Protein AF-A0AAV4B3U7-F1 (afdb_monomer)

Secondary structure (DSSP, 8-state):
---HHHHHHHHHHHHHHHHHT---HHHHHH-------TT--HHHHHHHHHHHHHHHHHH-----TT--TTSSPPPPGGG--HHHHHHHHHHHHHHHHHHHHHHHHHT-TTTTGGGSSTTTS-PPP-

Foldseek 3Di:
DDDPVLVVLLVLLLVLVCLVPDPDVVSVVCVDQDDDDPPDHSVVLLVVLLVVLVVCLVVDDDDDPVPDPPPDDDDHLVPDDDPVNSVSSSVSSVVVVVVVVLVVLVVVVPNNVVNDCPVVDDDDDD

Mean predicted aligned error: 6.83 Å

pLDDT: mean 87.34, std 8.25, range [50.56, 96.62]

Solvent-accessible surface area (backbone atoms only — not comparable to full-atom values): 7887 Å² total; per-residue (Å²): 134,86,52,71,64,56,54,51,49,43,51,51,42,52,51,50,51,52,57,73,69,44,85,51,65,67,54,72,71,65,61,79,81,80,88,56,62,96,92,50,60,54,67,63,53,50,52,50,26,51,51,51,44,54,49,46,52,73,75,43,88,76,86,61,92,83,63,58,88,81,71,66,86,82,84,48,60,92,81,45,60,70,69,60,40,51,51,52,41,44,52,41,50,47,52,51,52,50,50,53,51,51,54,53,30,65,72,30,76,78,88,18,48,86,74,51,63,73,82,76,51,86,72,79,87,126

Sequence (126 aa):
MKSILEEYNCGKARLLTMLEESDDPVFKTVQPSLKAGRKWKVTEAVDEAKECLKMKEVIGQTQTDLRGLGSTTAKWWSKTEGKEKRDMIIDEIRNKEDSTRVQKAAQQPQQGQWTNWDTAIQRSLT

Organism: NCBI:txid259542

Structure (mmCIF, N/CA/C/O backbone):
data_AF-A0AAV4B3U7-F1
#
_entry.id   AF-A0AAV4B3U7-F1
#
loop_
_atom_site.group_PDB
_atom_site.id
_atom_site.type_symbol
_atom_site.label_atom_id
_atom_site.label_alt_id
_atom_site.label_comp_id
_atom_site.label_asym_id
_atom_site.label_entity_id
_atom_site.label_seq_id
_atom_site.pdbx_PDB_ins_code
_atom_site.Cartn_x
_atom_site.Cartn_y
_atom_site.Cartn_z
_atom_site.occupancy
_atom_site.B_iso_or_equiv
_atom_site.auth_seq_id
_atom_site.auth_comp_id
_atom_site.auth_asym_id
_atom_site.auth_atom_id
_atom_site.pdbx_PDB_model_num
ATOM 1 N N . MET A 1 1 ? -1.380 9.958 -17.376 1.00 50.56 1 MET A N 1
ATOM 2 C CA . MET A 1 1 ? -2.808 9.570 -17.340 1.00 50.56 1 MET A CA 1
ATOM 3 C C . MET A 1 1 ? -2.919 8.304 -16.517 1.00 50.56 1 MET A C 1
ATOM 5 O O . MET A 1 1 ? -2.107 7.413 -16.736 1.00 50.56 1 MET A O 1
ATOM 9 N N . LYS A 1 2 ? -3.861 8.244 -15.574 1.00 75.3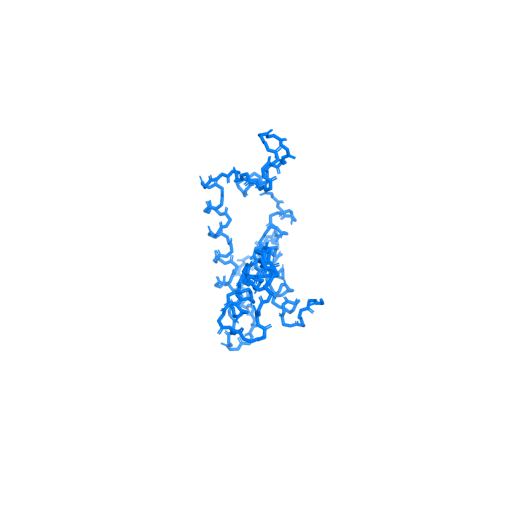8 2 LYS A N 1
ATOM 10 C CA . LYS A 1 2 ? -4.112 7.030 -14.787 1.00 75.38 2 LYS A CA 1
ATOM 11 C C . LYS A 1 2 ? -4.894 6.026 -15.625 1.00 75.38 2 LYS A C 1
ATOM 13 O O . LYS A 1 2 ? -5.718 6.426 -16.449 1.00 75.38 2 LYS A O 1
ATOM 18 N N . SER A 1 3 ? -4.593 4.741 -15.462 1.00 87.44 3 SER A N 1
ATOM 19 C CA . SER A 1 3 ? -5.278 3.686 -16.213 1.00 87.44 3 SER A CA 1
ATOM 20 C C . SER A 1 3 ? -6.708 3.506 -15.699 1.00 87.44 3 SER A C 1
ATOM 22 O O . SER A 1 3 ? -6.960 3.616 -14.503 1.00 87.44 3 SER A O 1
ATOM 24 N N . ILE A 1 4 ? -7.654 3.158 -16.577 1.00 91.38 4 ILE A N 1
ATOM 25 C CA . ILE A 1 4 ? -9.029 2.813 -16.163 1.00 91.38 4 ILE A CA 1
ATOM 26 C C . ILE A 1 4 ? -9.016 1.630 -15.186 1.00 91.38 4 ILE A C 1
ATOM 28 O O . ILE A 1 4 ? -9.815 1.583 -14.254 1.00 91.38 4 ILE A O 1
ATOM 32 N N . LEU A 1 5 ? -8.093 0.683 -15.383 1.00 89.06 5 LEU A N 1
ATOM 33 C CA . LEU A 1 5 ? -7.940 -0.468 -14.498 1.00 89.06 5 LEU A CA 1
ATOM 34 C C . LEU A 1 5 ? -7.488 -0.047 -13.094 1.00 89.06 5 LEU A C 1
ATOM 36 O O . LEU A 1 5 ? -8.030 -0.546 -12.116 1.00 89.06 5 LEU A O 1
ATOM 40 N N . GLU A 1 6 ? -6.549 0.893 -13.010 1.00 91.19 6 GLU A N 1
ATOM 41 C CA . GLU A 1 6 ? -6.034 1.436 -11.748 1.00 91.19 6 GLU A CA 1
ATOM 42 C C . GLU A 1 6 ? -7.158 2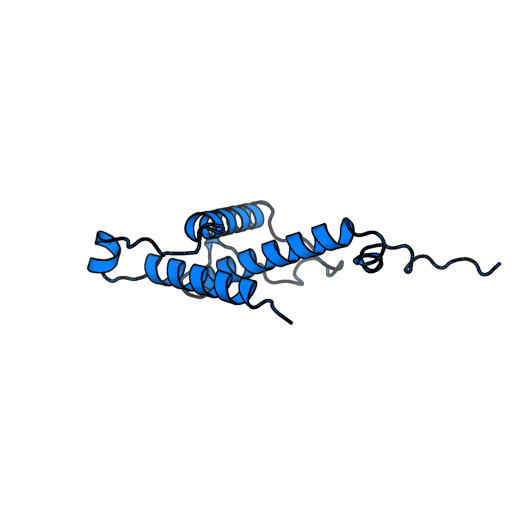.110 -10.955 1.00 91.19 6 GLU A C 1
ATOM 44 O O . GLU A 1 6 ? -7.361 1.830 -9.775 1.00 91.19 6 GLU A O 1
ATOM 49 N N . GLU A 1 7 ? -7.956 2.953 -11.617 1.00 93.12 7 GLU A N 1
ATOM 50 C CA . GLU A 1 7 ? -9.093 3.622 -10.977 1.00 93.12 7 GLU A CA 1
ATOM 51 C C . GLU A 1 7 ? -10.197 2.633 -10.581 1.00 93.12 7 GLU A C 1
ATOM 53 O O . GLU A 1 7 ? -10.786 2.759 -9.504 1.00 93.12 7 GLU A O 1
ATOM 58 N N . TYR A 1 8 ? -10.445 1.603 -11.396 1.00 92.31 8 TYR A N 1
ATOM 59 C CA . TYR A 1 8 ? -11.352 0.514 -11.035 1.00 92.31 8 TYR A CA 1
ATOM 60 C C . TYR A 1 8 ? -10.866 -0.232 -9.784 1.00 92.31 8 TYR A C 1
ATOM 62 O O . TYR A 1 8 ? -11.649 -0.450 -8.853 1.00 92.31 8 TYR A O 1
ATOM 70 N N . ASN A 1 9 ? -9.578 -0.581 -9.730 1.00 92.25 9 ASN A N 1
ATOM 71 C CA . ASN A 1 9 ? -8.979 -1.283 -8.602 1.00 92.25 9 ASN A CA 1
ATOM 72 C C . ASN A 1 9 ? -9.042 -0.427 -7.331 1.00 92.25 9 ASN A C 1
ATOM 74 O O . ASN A 1 9 ? -9.588 -0.852 -6.311 1.00 92.25 9 ASN A O 1
ATOM 78 N N . CYS A 1 10 ? -8.591 0.825 -7.413 1.00 93.69 10 CYS A N 1
ATOM 79 C CA . CYS A 1 10 ? -8.666 1.785 -6.314 1.00 93.69 10 CYS A CA 1
ATOM 80 C C . CYS A 1 10 ? -10.108 1.996 -5.835 1.00 93.69 10 CYS A C 1
ATOM 82 O O . CYS A 1 10 ? -10.359 2.070 -4.633 1.00 93.69 10 CYS A O 1
ATOM 84 N N . GLY A 1 11 ? -11.072 2.075 -6.756 1.00 93.81 11 GLY A N 1
ATOM 85 C CA . GLY A 1 11 ? -12.489 2.218 -6.434 1.00 93.81 11 GLY A CA 1
ATOM 86 C C . GLY A 1 11 ? -13.042 1.019 -5.663 1.00 93.81 11 GLY A C 1
ATOM 87 O O . GLY A 1 11 ? -13.739 1.197 -4.664 1.00 93.81 11 GLY A O 1
ATOM 88 N N . LYS A 1 12 ? -12.695 -0.204 -6.077 1.00 94.00 12 LYS A N 1
ATOM 89 C CA . LYS A 1 12 ? -13.102 -1.432 -5.378 1.00 94.00 12 LYS A CA 1
ATOM 90 C C . LYS A 1 12 ? -12.440 -1.575 -4.010 1.00 94.00 12 LYS A C 1
ATOM 92 O O . LYS A 1 12 ? -13.130 -1.932 -3.060 1.00 94.00 12 LYS A O 1
ATOM 97 N N . ALA A 1 13 ? -11.152 -1.255 -3.898 1.00 94.19 13 ALA A N 1
ATOM 98 C CA . ALA A 1 13 ? -10.442 -1.249 -2.622 1.00 94.19 13 ALA A CA 1
ATOM 99 C C . ALA A 1 13 ? -11.029 -0.214 -1.653 1.00 94.19 13 ALA A C 1
ATOM 101 O O . ALA A 1 13 ? -11.278 -0.530 -0.494 1.00 94.19 13 ALA A O 1
ATOM 102 N N . ARG A 1 14 ? -11.341 0.994 -2.142 1.00 94.75 14 ARG A N 1
ATOM 103 C CA . ARG A 1 14 ? -12.012 2.039 -1.354 1.00 94.75 14 ARG A CA 1
ATOM 104 C C . ARG A 1 14 ? -13.377 1.588 -0.845 1.00 94.75 14 ARG A C 1
ATOM 106 O O . ARG A 1 14 ? -13.716 1.861 0.300 1.00 94.75 14 ARG A O 1
ATOM 113 N N . LEU A 1 15 ? -14.161 0.919 -1.691 1.00 93.12 15 LEU A N 1
ATOM 114 C CA . LEU A 1 15 ? -15.453 0.376 -1.283 1.00 93.12 15 LEU A CA 1
ATOM 115 C C . LEU A 1 15 ? -15.279 -0.690 -0.197 1.00 93.12 15 LEU A C 1
ATOM 117 O O . LEU A 1 15 ? -15.994 -0.638 0.794 1.00 93.12 15 LEU A O 1
ATOM 121 N N . LEU A 1 16 ? -14.320 -1.612 -0.348 1.00 92.56 16 LEU A N 1
ATOM 122 C CA . LEU A 1 16 ? -14.052 -2.636 0.666 1.00 92.56 16 LEU A CA 1
ATOM 123 C C . LEU A 1 16 ? -13.711 -2.007 2.016 1.00 92.56 16 LEU A C 1
ATOM 125 O O . LEU A 1 16 ? -14.324 -2.345 3.019 1.00 92.56 16 LEU A O 1
ATOM 129 N N . THR A 1 17 ? -12.780 -1.057 2.036 1.00 92.31 17 THR A N 1
ATOM 130 C CA . THR A 1 17 ? -12.329 -0.446 3.289 1.00 92.31 17 THR A CA 1
ATOM 131 C C . THR A 1 17 ? -13.402 0.434 3.931 1.00 92.31 17 THR A C 1
ATOM 133 O O . THR A 1 17 ? -13.531 0.446 5.148 1.00 92.31 17 THR A O 1
ATOM 136 N N . MET A 1 18 ? -14.230 1.124 3.137 1.00 91.50 18 MET A N 1
ATOM 137 C CA . MET A 1 18 ? -15.416 1.835 3.643 1.00 91.50 18 MET A CA 1
ATOM 138 C C . MET A 1 18 ? -16.416 0.900 4.315 1.00 91.50 18 MET A C 1
ATOM 140 O O . MET A 1 18 ? -17.029 1.257 5.316 1.00 91.50 18 MET A O 1
ATOM 144 N N . LEU A 1 19 ? -16.608 -0.269 3.720 1.00 90.25 19 LEU A N 1
ATOM 145 C CA . LEU A 1 19 ? -17.526 -1.275 4.209 1.00 90.25 19 LEU A CA 1
ATOM 146 C C . LEU A 1 19 ? -16.994 -1.956 5.484 1.00 90.25 19 LEU A C 1
ATOM 148 O O . LEU A 1 19 ? -17.757 -2.141 6.425 1.00 90.25 19 LEU A O 1
ATOM 152 N N . GLU A 1 20 ? -15.692 -2.247 5.556 1.00 87.62 20 GLU A N 1
ATOM 153 C CA . GLU A 1 20 ? -15.021 -2.753 6.768 1.00 87.62 20 GLU A CA 1
ATOM 154 C C . GLU A 1 20 ? -15.124 -1.779 7.954 1.00 87.62 20 GLU A C 1
ATOM 156 O O . GLU A 1 20 ? -15.286 -2.210 9.093 1.00 87.62 20 GLU A O 1
ATOM 161 N N . GLU A 1 21 ? -15.054 -0.471 7.695 1.00 87.00 21 GLU A N 1
ATOM 162 C CA . GLU A 1 21 ? -15.184 0.583 8.714 1.00 87.00 21 GLU A CA 1
ATOM 163 C C . GLU A 1 21 ? -16.640 0.936 9.061 1.00 87.00 21 GLU A C 1
ATOM 165 O O . GLU A 1 21 ? -16.874 1.749 9.953 1.00 87.00 21 GLU A O 1
ATOM 170 N N . SER A 1 22 ? -17.628 0.382 8.355 1.00 87.69 22 SER A N 1
ATOM 171 C CA . SER A 1 22 ? -19.031 0.735 8.570 1.00 87.69 22 SER A CA 1
ATOM 172 C C . SER A 1 22 ? -19.523 0.271 9.940 1.00 87.69 22 SER A C 1
ATOM 174 O O . SER A 1 22 ? -19.300 -0.873 10.332 1.00 87.69 22 SER A O 1
ATOM 176 N N . ASP A 1 23 ? -20.263 1.132 10.642 1.00 88.00 23 ASP A N 1
ATOM 177 C CA . ASP A 1 23 ? -20.884 0.801 11.928 1.00 88.00 23 ASP A CA 1
ATOM 178 C C . ASP A 1 23 ? -22.202 0.030 11.824 1.00 88.00 23 ASP A C 1
ATOM 180 O O . ASP A 1 23 ? -22.756 -0.375 12.848 1.00 88.00 23 ASP A O 1
ATOM 184 N N . ASP A 1 24 ? -22.682 -0.228 10.608 1.00 90.25 24 ASP A N 1
ATOM 185 C CA . ASP A 1 24 ? -23.926 -0.955 10.382 1.00 90.25 24 ASP A CA 1
ATOM 186 C C . ASP A 1 24 ? -23.817 -2.414 10.891 1.00 90.25 24 ASP A C 1
ATOM 188 O O . ASP A 1 24 ? -23.007 -3.199 10.376 1.00 90.25 24 ASP A O 1
ATOM 192 N N . PRO A 1 25 ? -24.635 -2.823 11.883 1.00 88.12 25 PRO A N 1
ATOM 193 C CA . PRO A 1 25 ? -24.585 -4.171 12.442 1.00 88.12 25 PRO A CA 1
ATOM 194 C C . PRO A 1 25 ? -24.963 -5.252 11.421 1.00 88.12 25 PRO A C 1
ATOM 196 O O . PRO A 1 25 ? -24.443 -6.369 11.490 1.00 88.12 25 PRO A O 1
ATOM 199 N N . VAL A 1 26 ? -25.831 -4.939 10.452 1.00 87.19 26 VAL A N 1
ATOM 200 C CA . VAL A 1 26 ? -26.216 -5.877 9.388 1.00 87.19 26 VAL A CA 1
ATOM 201 C C . VAL A 1 26 ? -25.005 -6.171 8.517 1.00 87.19 26 VAL A C 1
ATOM 203 O O . VAL A 1 26 ? -24.714 -7.331 8.224 1.00 87.19 26 VAL A O 1
ATOM 206 N N . PHE A 1 27 ? -24.243 -5.135 8.168 1.00 83.50 27 PHE A N 1
ATOM 207 C CA . PHE A 1 27 ? -23.035 -5.296 7.376 1.00 83.50 27 PHE A CA 1
ATOM 208 C C . PHE A 1 27 ? -21.959 -6.092 8.126 1.00 83.50 27 PHE A C 1
ATOM 210 O O . PHE A 1 27 ? -21.416 -7.053 7.574 1.00 83.50 27 PHE A O 1
ATOM 217 N N . LYS A 1 28 ? -21.713 -5.761 9.404 1.00 84.19 28 LYS A N 1
ATOM 218 C CA . LYS A 1 28 ? -20.762 -6.487 10.269 1.00 84.19 28 LYS A CA 1
ATOM 219 C C . LYS A 1 28 ? -21.101 -7.977 10.403 1.00 84.19 28 LYS A C 1
ATOM 221 O O . LYS A 1 28 ? -20.192 -8.797 10.527 1.00 84.19 28 LYS A O 1
ATOM 226 N N . THR A 1 29 ? -22.390 -8.322 10.348 1.00 85.12 29 THR A N 1
ATOM 227 C CA . THR A 1 29 ? -22.874 -9.709 10.441 1.00 85.12 29 THR A CA 1
ATOM 228 C C . THR A 1 29 ? -22.766 -10.456 9.112 1.00 85.12 29 THR A C 1
ATOM 230 O O . THR A 1 29 ? -22.330 -11.602 9.084 1.00 85.12 29 THR A O 1
ATOM 233 N N . VAL A 1 30 ? -23.171 -9.829 8.003 1.00 86.00 30 VAL A N 1
ATOM 234 C CA . VAL A 1 30 ? -23.245 -10.497 6.692 1.00 86.00 30 VAL A CA 1
ATOM 235 C C . VAL A 1 30 ? -21.886 -10.575 5.992 1.00 86.00 30 VAL A C 1
ATOM 237 O O . VAL A 1 30 ? -21.659 -11.527 5.251 1.00 86.00 30 VAL A O 1
ATOM 240 N N . GLN A 1 31 ? -21.004 -9.588 6.199 1.00 81.69 31 GLN A N 1
ATOM 241 C CA . GLN A 1 31 ? -19.685 -9.469 5.551 1.00 81.69 31 GLN A CA 1
ATOM 242 C C . GLN A 1 31 ? -19.709 -9.867 4.063 1.00 81.69 31 GLN A C 1
ATOM 244 O O . GLN A 1 31 ? -19.056 -10.829 3.643 1.00 81.69 31 GLN A O 1
ATOM 249 N N . PRO A 1 32 ? -20.509 -9.172 3.235 1.00 78.00 32 PRO A N 1
ATOM 250 C CA . PRO A 1 32 ? -20.686 -9.547 1.844 1.00 78.00 32 PRO A CA 1
ATOM 251 C C . PRO A 1 32 ? -19.358 -9.489 1.086 1.00 78.00 32 PRO A C 1
ATOM 253 O O . PRO A 1 32 ? -18.632 -8.494 1.111 1.00 78.00 32 PRO A O 1
ATOM 256 N N . SER A 1 33 ? -19.069 -10.559 0.347 1.00 81.31 33 SER A N 1
ATOM 257 C CA . SER A 1 33 ? -17.884 -10.611 -0.504 1.00 81.31 33 SER A CA 1
ATOM 258 C C . SER A 1 33 ? -18.028 -9.661 -1.695 1.00 81.31 33 SER A C 1
ATOM 260 O O . SER A 1 33 ? -18.970 -9.737 -2.492 1.00 81.31 33 SER A O 1
ATOM 262 N N . LEU A 1 34 ? -17.062 -8.754 -1.848 1.00 84.88 34 LEU A N 1
ATOM 263 C CA . LEU A 1 34 ? -17.006 -7.888 -3.016 1.00 84.88 34 LEU A CA 1
ATOM 264 C C . LEU A 1 34 ? -16.593 -8.697 -4.242 1.00 84.88 34 LEU A C 1
ATOM 266 O O . LEU A 1 34 ? -15.464 -9.173 -4.359 1.00 84.88 34 LEU A O 1
ATOM 270 N N . LYS A 1 35 ? -17.511 -8.800 -5.204 1.00 82.69 35 LYS A N 1
ATOM 271 C CA . LYS A 1 35 ? -17.214 -9.378 -6.513 1.00 82.69 35 LYS A CA 1
ATOM 272 C C . LYS A 1 35 ? -16.282 -8.437 -7.280 1.00 82.69 35 LYS A C 1
ATOM 274 O O . LYS A 1 35 ? -16.715 -7.421 -7.832 1.00 82.69 35 LYS A O 1
ATOM 279 N N . ALA A 1 36 ? -15.004 -8.791 -7.316 1.00 81.31 36 ALA A N 1
ATOM 280 C CA . ALA A 1 36 ? -14.065 -8.344 -8.334 1.00 81.31 36 ALA A CA 1
ATOM 281 C C . ALA A 1 36 ? -13.845 -9.463 -9.357 1.00 81.31 36 ALA A C 1
ATOM 283 O O . ALA A 1 36 ? -14.133 -10.629 -9.089 1.00 81.31 36 ALA A O 1
ATOM 284 N N . GLY A 1 37 ? -13.425 -9.096 -10.569 1.00 81.25 37 GLY A N 1
ATOM 285 C CA . GLY A 1 37 ? -13.235 -10.057 -11.655 1.00 81.25 37 GLY A CA 1
ATOM 286 C C . GLY A 1 37 ? -12.248 -11.173 -11.289 1.00 81.25 37 GLY A C 1
ATOM 287 O O . GLY A 1 37 ? -11.484 -11.072 -10.34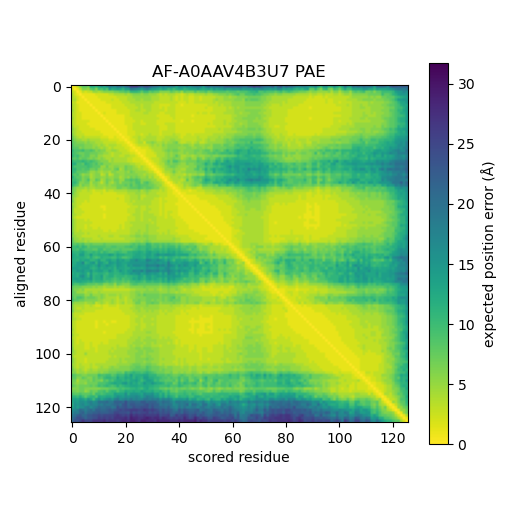0 1.00 81.25 37 GLY A O 1
ATOM 288 N N . ARG A 1 38 ? -12.206 -12.241 -12.090 1.00 85.69 38 ARG A N 1
ATOM 289 C CA . ARG A 1 38 ? -11.430 -13.460 -11.779 1.00 85.69 38 ARG A CA 1
ATOM 290 C C . ARG A 1 38 ? -9.928 -13.239 -11.537 1.00 85.69 38 ARG A C 1
ATOM 292 O O . ARG A 1 38 ? -9.317 -14.008 -10.807 1.00 85.69 38 ARG A O 1
ATOM 299 N N . LYS A 1 39 ? -9.325 -12.248 -12.199 1.00 86.81 39 LYS A N 1
ATOM 300 C CA . LYS A 1 39 ? -7.866 -12.035 -12.201 1.00 86.81 39 LYS A CA 1
ATOM 301 C C . LYS A 1 39 ? -7.346 -11.275 -10.985 1.00 86.81 39 LYS A C 1
ATOM 303 O O . LYS A 1 39 ? -6.148 -11.317 -10.741 1.00 86.81 39 LYS A O 1
ATOM 308 N N . TRP A 1 40 ? -8.207 -10.552 -10.276 1.00 89.62 40 TRP A N 1
ATOM 309 C CA . TRP A 1 40 ? -7.776 -9.652 -9.216 1.00 89.62 40 TRP A CA 1
ATOM 310 C C . TRP A 1 40 ? -8.730 -9.734 -8.034 1.00 89.62 40 TRP A C 1
ATOM 312 O O . TRP A 1 40 ? -9.938 -9.547 -8.180 1.00 89.62 40 TRP A O 1
ATOM 322 N N . LYS A 1 41 ? -8.169 -10.030 -6.863 1.00 92.06 41 LYS A N 1
ATOM 323 C CA . LYS A 1 41 ? -8.904 -10.157 -5.611 1.00 92.06 41 LYS A CA 1
ATOM 324 C C . LYS A 1 41 ? -8.637 -8.929 -4.750 1.00 92.06 41 LYS A C 1
ATOM 326 O O . LYS A 1 41 ? -7.494 -8.614 -4.438 1.00 92.06 41 LYS A O 1
ATOM 331 N N . VAL A 1 42 ? -9.716 -8.246 -4.376 1.00 92.88 42 VAL A N 1
ATOM 332 C CA . VAL A 1 42 ? -9.653 -6.964 -3.654 1.00 92.88 42 VAL A CA 1
ATOM 333 C C . VAL A 1 42 ? -9.135 -7.160 -2.236 1.00 92.88 42 VAL A C 1
ATOM 335 O O . VAL A 1 42 ? -8.320 -6.367 -1.787 1.00 92.88 42 VAL A O 1
ATOM 338 N N . THR A 1 43 ? -9.587 -8.214 -1.554 1.00 92.19 43 THR A N 1
ATOM 339 C CA . THR A 1 43 ? -9.192 -8.519 -0.172 1.00 92.19 43 THR A CA 1
ATOM 340 C C . THR A 1 43 ? -7.687 -8.735 -0.071 1.00 92.19 43 THR A C 1
ATOM 342 O O . THR A 1 43 ? -7.027 -8.029 0.675 1.00 92.19 43 THR A O 1
ATOM 345 N N . GLU A 1 44 ? -7.131 -9.600 -0.925 1.00 93.19 44 GLU A N 1
ATOM 346 C CA . GLU A 1 44 ? -5.688 -9.872 -0.972 1.00 93.19 44 GLU A CA 1
ATOM 347 C C . GLU A 1 44 ? -4.875 -8.599 -1.252 1.00 93.19 44 GLU A C 1
ATOM 349 O O . GLU A 1 44 ? -3.876 -8.347 -0.588 1.00 93.19 44 GLU A O 1
ATOM 354 N N . ALA A 1 45 ? -5.322 -7.759 -2.193 1.00 93.69 45 ALA A N 1
ATOM 355 C CA . ALA A 1 45 ? -4.632 -6.511 -2.515 1.00 93.69 45 ALA A CA 1
ATOM 356 C C . ALA A 1 45 ? -4.676 -5.486 -1.368 1.00 93.69 45 ALA A C 1
ATOM 358 O O . ALA A 1 45 ? -3.702 -4.769 -1.143 1.00 93.69 45 ALA A O 1
ATOM 359 N N . VAL A 1 46 ? -5.799 -5.403 -0.650 1.00 94.75 46 VAL A N 1
ATOM 360 C CA . VAL A 1 46 ? -5.949 -4.522 0.515 1.00 94.75 46 VAL A CA 1
ATOM 361 C C . VAL A 1 46 ? -5.122 -5.031 1.693 1.00 94.75 46 VAL A C 1
ATOM 363 O O . VAL A 1 46 ? -4.469 -4.227 2.353 1.00 94.75 46 VAL A O 1
ATOM 366 N N . ASP A 1 47 ? -5.108 -6.337 1.943 1.00 95.19 47 ASP A N 1
ATOM 367 C CA . ASP A 1 47 ? -4.317 -6.938 3.017 1.00 95.19 47 ASP A CA 1
ATOM 368 C C . ASP A 1 47 ? -2.819 -6.764 2.765 1.00 95.19 47 ASP A C 1
ATOM 370 O O . ASP A 1 47 ? -2.086 -6.332 3.651 1.00 95.19 47 ASP A O 1
ATOM 374 N N . GLU A 1 48 ? -2.368 -6.987 1.532 1.00 96.31 48 GLU A N 1
ATOM 375 C CA . GLU A 1 48 ? -0.981 -6.736 1.153 1.00 96.31 48 GLU A CA 1
ATOM 376 C C . GLU A 1 48 ? -0.603 -5.256 1.303 1.00 96.31 48 GLU A C 1
ATOM 378 O O . GLU A 1 48 ? 0.456 -4.944 1.844 1.00 96.31 48 GLU A O 1
ATOM 383 N N . ALA A 1 49 ? -1.481 -4.330 0.901 1.00 95.94 49 ALA A N 1
ATOM 384 C CA . ALA A 1 49 ? -1.259 -2.902 1.116 1.00 95.94 49 ALA A CA 1
ATOM 385 C C . ALA A 1 49 ? -1.161 -2.556 2.614 1.00 95.94 49 ALA A C 1
ATOM 387 O O . ALA A 1 49 ? -0.273 -1.800 3.009 1.00 95.94 49 ALA A O 1
ATOM 388 N N . LYS A 1 50 ? -2.015 -3.142 3.467 1.00 95.75 50 LYS A N 1
ATOM 389 C CA . LYS A 1 50 ? -1.943 -2.985 4.932 1.00 95.75 50 LYS A CA 1
ATOM 390 C C . LYS A 1 50 ? -0.601 -3.494 5.478 1.00 95.75 50 LYS A C 1
ATOM 392 O O . LYS A 1 50 ? 0.008 -2.812 6.300 1.00 95.75 50 LYS A O 1
ATOM 397 N N . GLU A 1 51 ? -0.118 -4.651 5.026 1.00 96.62 51 GLU A N 1
ATOM 398 C CA . GLU A 1 51 ? 1.185 -5.197 5.439 1.00 96.62 51 GLU A CA 1
ATOM 399 C C . GLU A 1 51 ? 2.363 -4.339 4.952 1.00 96.62 51 GLU A C 1
ATOM 401 O O . GLU A 1 51 ? 3.277 -4.053 5.727 1.00 96.62 51 GLU A O 1
ATOM 406 N N . CYS A 1 52 ? 2.325 -3.836 3.715 1.00 95.00 52 CYS A N 1
ATOM 407 C CA . CYS A 1 52 ? 3.323 -2.889 3.214 1.00 95.00 52 CYS A CA 1
ATOM 408 C C . CYS A 1 52 ? 3.371 -1.608 4.056 1.00 95.00 52 CYS A C 1
ATOM 410 O O . CYS A 1 52 ? 4.457 -1.137 4.386 1.00 95.00 52 CYS A O 1
ATOM 412 N N . LEU A 1 53 ? 2.217 -1.063 4.451 1.00 94.75 53 LEU A N 1
ATOM 413 C CA . LEU A 1 53 ? 2.150 0.125 5.306 1.00 94.75 53 LEU A CA 1
ATOM 414 C C . LEU A 1 53 ? 2.729 -0.129 6.703 1.00 94.75 53 LEU A C 1
ATOM 416 O O . LEU A 1 53 ? 3.490 0.702 7.201 1.00 94.75 53 LEU A O 1
ATOM 420 N N . LYS A 1 54 ? 2.448 -1.291 7.307 1.00 94.75 54 LYS A N 1
ATOM 421 C CA . LYS A 1 54 ? 3.091 -1.709 8.567 1.00 94.75 54 LYS A CA 1
ATOM 422 C C . LYS A 1 54 ? 4.605 -1.831 8.406 1.00 94.75 54 LYS A C 1
ATOM 424 O O . LYS A 1 54 ? 5.354 -1.356 9.254 1.00 94.75 54 LYS A O 1
ATOM 429 N N . MET A 1 55 ? 5.069 -2.429 7.310 1.00 94.38 55 MET A N 1
ATOM 430 C CA . MET A 1 55 ? 6.500 -2.564 7.037 1.00 94.38 55 MET A CA 1
ATOM 431 C C . MET A 1 55 ? 7.172 -1.196 6.861 1.00 94.38 55 MET A C 1
ATOM 433 O O . MET A 1 55 ? 8.239 -0.962 7.423 1.00 94.38 55 MET A O 1
ATOM 437 N N . LYS A 1 56 ? 6.537 -0.262 6.143 1.00 91.50 56 LYS A N 1
ATOM 438 C CA . LYS A 1 56 ? 7.021 1.122 6.007 1.00 91.50 56 LYS A CA 1
ATOM 439 C C . LYS A 1 56 ? 7.120 1.831 7.353 1.00 91.50 56 LYS A C 1
ATOM 441 O O . LYS A 1 56 ? 8.066 2.576 7.579 1.00 91.50 56 LYS A O 1
ATOM 446 N N . GLU A 1 57 ? 6.178 1.580 8.254 1.00 92.44 57 GLU A N 1
ATOM 447 C CA . GLU A 1 57 ? 6.229 2.109 9.614 1.00 92.44 57 GLU A CA 1
ATOM 448 C C . GLU A 1 57 ? 7.411 1.542 10.419 1.00 92.44 57 GLU A C 1
ATOM 450 O O . GLU A 1 57 ? 8.080 2.304 11.111 1.00 92.44 57 GLU A O 1
ATOM 455 N N . VAL A 1 58 ? 7.730 0.250 10.270 1.00 93.00 58 VAL A N 1
ATOM 456 C CA . VAL A 1 58 ? 8.910 -0.380 10.898 1.00 93.00 58 VAL A CA 1
ATOM 457 C C . VAL A 1 58 ? 10.223 0.166 10.333 1.00 93.00 58 VAL A C 1
ATOM 459 O O . VAL A 1 58 ? 11.147 0.448 11.093 1.00 93.00 58 VAL A O 1
ATOM 462 N N . ILE A 1 59 ? 10.313 0.324 9.009 1.00 90.94 59 ILE A N 1
ATOM 463 C CA . ILE A 1 59 ? 11.484 0.913 8.336 1.00 90.94 59 ILE A CA 1
ATOM 464 C C . ILE A 1 59 ? 11.679 2.369 8.778 1.00 90.94 59 ILE A C 1
ATOM 466 O O . ILE A 1 59 ? 12.807 2.843 8.911 1.00 90.94 59 ILE A O 1
ATOM 470 N N . GLY A 1 60 ? 10.576 3.071 9.030 1.00 87.62 60 GLY A N 1
ATOM 471 C CA . GLY A 1 60 ? 10.582 4.467 9.420 1.00 87.62 60 GLY A CA 1
ATOM 472 C C . GLY A 1 60 ? 10.709 5.416 8.229 1.00 87.62 60 GLY A C 1
ATOM 473 O O . GLY A 1 60 ? 10.622 5.041 7.057 1.00 87.62 60 GLY A O 1
ATOM 474 N N . GLN A 1 61 ? 10.904 6.697 8.542 1.00 82.81 61 GLN A N 1
ATOM 475 C CA . GLN A 1 61 ? 10.996 7.736 7.524 1.00 82.81 61 GLN A CA 1
ATOM 476 C C . GLN A 1 61 ? 12.331 7.636 6.780 1.00 82.81 61 GLN A C 1
ATOM 478 O O . GLN A 1 61 ? 13.393 7.874 7.352 1.00 82.81 61 GLN A O 1
ATOM 483 N N . THR A 1 62 ? 12.270 7.329 5.484 1.00 81.44 62 THR A N 1
ATOM 484 C CA . THR A 1 62 ? 13.453 7.314 4.613 1.00 81.44 62 THR A CA 1
ATOM 485 C C . THR A 1 62 ? 13.706 8.712 4.047 1.00 81.44 62 THR A C 1
ATOM 487 O O . THR A 1 62 ? 12.769 9.415 3.666 1.00 81.44 62 THR A O 1
ATOM 490 N N . GLN A 1 63 ? 14.970 9.132 3.981 1.00 78.81 63 GLN A N 1
ATOM 491 C CA . GLN A 1 63 ? 15.351 10.393 3.349 1.00 78.81 63 GLN A CA 1
ATOM 492 C C . GLN A 1 63 ? 15.203 10.284 1.828 1.00 78.81 63 GLN A C 1
ATOM 494 O O . GLN A 1 63 ? 15.858 9.463 1.191 1.00 78.81 63 GLN A O 1
ATOM 499 N N . THR A 1 64 ? 14.382 11.152 1.244 1.00 79.69 64 THR A N 1
ATOM 500 C CA . THR A 1 64 ? 14.278 11.323 -0.208 1.00 79.69 64 THR A CA 1
ATOM 501 C C . THR A 1 64 ? 14.995 12.605 -0.638 1.00 79.69 64 THR A C 1
ATOM 503 O O . THR A 1 64 ? 15.030 13.590 0.102 1.00 79.69 64 THR A O 1
ATOM 506 N N . ASP A 1 65 ? 15.592 12.593 -1.830 1.00 81.75 65 ASP A N 1
ATOM 507 C CA . ASP A 1 65 ? 16.214 13.750 -2.500 1.00 81.75 65 ASP A CA 1
ATOM 508 C C . ASP A 1 65 ? 17.251 14.531 -1.674 1.00 81.75 65 ASP A C 1
ATOM 510 O O . ASP A 1 65 ? 17.384 15.743 -1.826 1.00 81.75 65 ASP A O 1
ATOM 514 N N . LEU A 1 66 ? 17.964 13.870 -0.757 1.00 81.00 66 LEU A N 1
ATOM 515 C CA . LEU A 1 66 ? 18.970 14.510 0.099 1.00 81.00 66 LEU A CA 1
ATOM 516 C C . LEU A 1 66 ? 18.447 15.724 0.909 1.00 81.00 66 LEU A C 1
ATOM 518 O O . LEU A 1 66 ? 19.238 16.540 1.367 1.00 81.00 66 LEU A O 1
ATOM 522 N N . ARG A 1 67 ? 17.135 15.821 1.174 1.00 81.62 67 ARG A N 1
ATOM 523 C CA . ARG A 1 67 ? 16.513 17.009 1.809 1.00 81.62 67 ARG A CA 1
ATOM 524 C C . ARG A 1 67 ? 16.879 17.254 3.280 1.00 81.62 67 ARG A C 1
ATOM 526 O O . ARG A 1 67 ? 16.495 18.276 3.840 1.00 81.62 67 ARG A O 1
ATOM 533 N N . 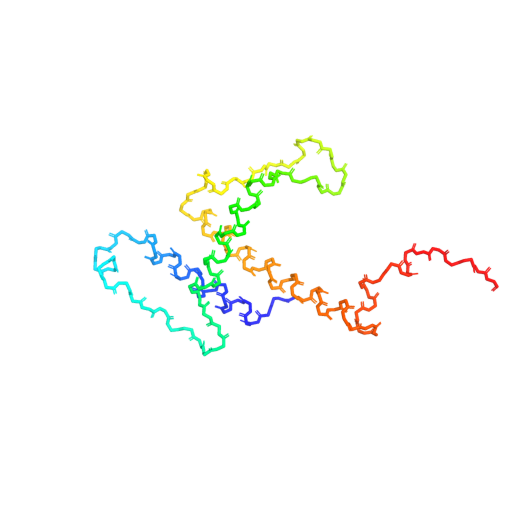GLY A 1 68 ? 17.606 16.333 3.907 1.00 77.38 68 GLY A N 1
ATOM 534 C CA . GLY A 1 68 ? 17.974 16.399 5.318 1.00 77.38 68 GLY A CA 1
ATOM 535 C C . GLY A 1 68 ? 16.857 15.948 6.264 1.00 77.38 68 GLY A C 1
ATOM 536 O O . GLY A 1 68 ? 15.735 15.633 5.858 1.00 77.38 68 GLY A O 1
ATOM 537 N N . LEU A 1 69 ? 17.194 15.885 7.552 1.00 78.44 69 LEU A N 1
ATOM 538 C CA . LEU A 1 69 ? 16.276 15.475 8.615 1.00 78.44 69 LEU A CA 1
ATOM 539 C C . LEU A 1 69 ? 15.188 16.538 8.837 1.00 78.44 69 LEU A C 1
ATOM 541 O O . LEU A 1 69 ? 15.465 17.733 8.831 1.00 78.44 69 LEU A O 1
ATOM 545 N N . GLY A 1 70 ? 13.946 16.100 9.058 1.00 76.44 70 GLY A N 1
ATOM 546 C CA . GLY A 1 70 ? 12.826 16.987 9.401 1.00 76.44 70 GLY A CA 1
ATOM 547 C C . GLY A 1 70 ? 12.168 17.722 8.227 1.00 76.44 70 GLY A C 1
ATOM 548 O O . GLY A 1 70 ? 11.197 18.440 8.442 1.00 76.44 70 GLY A O 1
ATOM 549 N N . SER A 1 71 ? 12.630 17.522 6.987 1.00 79.06 71 SER A N 1
ATOM 550 C CA . SER A 1 71 ? 12.021 18.146 5.797 1.00 79.06 71 SER A CA 1
ATOM 551 C C . SER A 1 71 ? 10.618 17.606 5.472 1.00 79.06 71 SER A C 1
ATOM 553 O O . SER A 1 71 ? 9.813 18.290 4.842 1.00 79.06 71 SER A O 1
ATOM 555 N N . THR A 1 72 ? 10.306 16.387 5.911 1.00 76.94 72 THR A N 1
ATOM 556 C CA . THR A 1 72 ? 9.040 15.699 5.629 1.00 76.94 72 THR A CA 1
ATOM 557 C C . THR A 1 7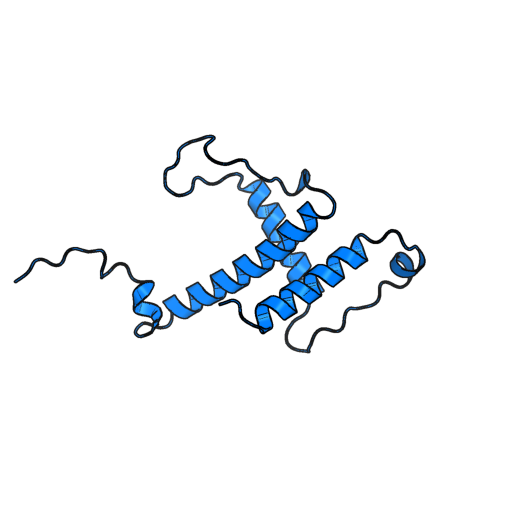2 ? 8.342 15.289 6.916 1.00 76.94 72 THR A C 1
ATOM 559 O O . THR A 1 72 ? 8.966 14.697 7.799 1.00 76.94 72 THR A O 1
ATOM 562 N N . THR A 1 73 ? 7.036 15.533 6.995 1.00 78.19 73 THR A N 1
ATOM 563 C CA . THR A 1 73 ? 6.188 15.010 8.067 1.00 78.19 73 THR A CA 1
ATOM 564 C C . THR A 1 73 ? 5.848 13.549 7.788 1.00 78.19 73 THR A C 1
ATOM 566 O O . THR A 1 73 ? 5.263 13.211 6.759 1.00 78.19 73 THR A O 1
ATOM 569 N N . ALA A 1 74 ? 6.243 12.663 8.702 1.00 78.12 74 ALA A N 1
ATOM 570 C CA . ALA A 1 74 ? 5.944 11.242 8.584 1.00 78.12 74 ALA A CA 1
ATOM 571 C C . ALA A 1 74 ? 4.475 10.976 8.945 1.00 78.12 74 ALA A C 1
ATOM 573 O O . ALA A 1 74 ? 4.006 11.380 10.014 1.00 78.12 74 ALA A O 1
ATOM 574 N N . LYS A 1 75 ? 3.764 10.277 8.057 1.00 85.00 75 LYS A N 1
ATOM 575 C CA . LYS A 1 75 ? 2.433 9.730 8.330 1.00 85.00 75 LYS A CA 1
ATOM 576 C C . LYS A 1 75 ? 2.579 8.287 8.784 1.00 85.00 75 LYS A C 1
ATOM 578 O O . LYS A 1 75 ? 3.065 7.446 8.033 1.00 85.00 75 LYS A O 1
ATOM 583 N N . TRP A 1 76 ? 2.168 8.021 10.015 1.00 90.00 76 TRP A N 1
ATOM 584 C CA . TRP A 1 76 ? 2.336 6.722 10.656 1.00 90.00 76 TRP A CA 1
ATOM 585 C C . TRP A 1 76 ? 1.052 5.916 10.567 1.00 90.00 76 TRP A C 1
ATOM 587 O O . TRP A 1 76 ? 0.011 6.376 11.032 1.00 90.00 76 TRP A O 1
ATOM 597 N N . TRP A 1 77 ? 1.131 4.709 10.010 1.00 92.69 77 TRP A N 1
ATOM 598 C CA . TRP A 1 77 ? -0.030 3.841 9.831 1.00 92.69 77 TRP A CA 1
ATOM 599 C C . TRP A 1 77 ? -0.773 3.589 11.151 1.00 92.69 77 TRP A C 1
ATOM 601 O O . TRP A 1 77 ? -1.993 3.759 11.208 1.00 92.69 77 TRP A O 1
ATOM 611 N N . SER A 1 78 ? -0.046 3.291 12.233 1.00 92.00 78 SER A N 1
ATOM 612 C CA . SER A 1 78 ? -0.619 3.085 13.571 1.00 92.00 78 SER A CA 1
ATOM 613 C C . SER A 1 78 ? -1.358 4.297 14.150 1.00 92.00 78 SER A C 1
ATOM 615 O O . SER A 1 78 ? -2.247 4.117 14.977 1.00 92.00 78 SER A O 1
ATOM 617 N N . LYS A 1 79 ? -1.014 5.519 13.721 1.00 91.56 79 LYS A N 1
ATOM 618 C CA . LYS A 1 79 ? -1.575 6.778 14.246 1.00 91.56 79 LYS A CA 1
ATOM 619 C C . LYS A 1 79 ? -2.672 7.371 13.365 1.00 91.56 79 LYS A C 1
ATOM 621 O O . LYS A 1 79 ? -3.202 8.427 13.693 1.00 91.56 79 LYS A O 1
ATOM 626 N N . THR A 1 80 ? -2.971 6.735 12.235 1.00 91.19 80 THR A N 1
ATOM 627 C CA . THR A 1 80 ? -3.995 7.205 11.295 1.00 91.19 80 THR A CA 1
ATOM 628 C C . THR A 1 80 ? -5.299 6.449 11.478 1.00 91.19 80 THR A C 1
ATOM 630 O O . THR A 1 80 ? -5.317 5.237 11.710 1.00 91.19 80 THR A O 1
ATOM 633 N N . GLU A 1 81 ? -6.406 7.174 11.338 1.00 90.00 81 GLU A N 1
ATOM 634 C CA . GLU A 1 81 ? -7.755 6.650 11.531 1.00 90.00 81 GLU A CA 1
ATOM 635 C C . GLU A 1 81 ? -8.708 7.117 10.423 1.00 90.00 81 GLU A C 1
ATOM 637 O O . GLU A 1 81 ? -8.473 8.108 9.722 1.00 90.00 81 GLU A O 1
ATOM 642 N N . GLY A 1 82 ? -9.791 6.356 10.245 1.00 90.19 82 GLY A N 1
ATOM 643 C CA . GLY A 1 82 ? -10.875 6.651 9.314 1.00 90.19 82 GLY A CA 1
ATOM 644 C C . GLY A 1 82 ? -10.406 6.923 7.883 1.00 90.19 82 GLY A C 1
ATOM 645 O O . GLY A 1 82 ? -9.702 6.128 7.260 1.00 90.19 82 GLY A O 1
ATOM 646 N N . LYS A 1 83 ? -10.810 8.076 7.336 1.00 91.38 83 LYS A N 1
ATOM 647 C CA . LYS A 1 83 ? -10.545 8.424 5.932 1.00 91.38 83 LYS A CA 1
ATOM 648 C C . LYS A 1 83 ? -9.051 8.443 5.600 1.00 91.38 83 LYS A C 1
ATOM 650 O O . LYS A 1 83 ? -8.678 7.952 4.541 1.00 91.38 83 LYS A O 1
ATOM 655 N N . GLU A 1 84 ? -8.208 8.979 6.482 1.00 92.12 84 GLU A N 1
ATOM 656 C CA . GLU A 1 84 ? -6.770 9.073 6.208 1.00 92.12 84 GLU A CA 1
ATOM 657 C C . GLU A 1 84 ? -6.139 7.685 6.081 1.00 92.12 84 GLU A C 1
ATOM 659 O O . GLU A 1 84 ? -5.360 7.435 5.164 1.00 92.12 84 GLU A O 1
ATOM 664 N N . LYS A 1 85 ? -6.562 6.754 6.938 1.00 93.00 85 LYS A N 1
ATOM 665 C CA . LYS A 1 85 ? -6.139 5.358 6.884 1.00 93.00 85 LYS A CA 1
ATOM 666 C C . LYS A 1 85 ? -6.524 4.703 5.554 1.00 93.00 85 LYS A C 1
ATOM 668 O O . LYS A 1 85 ? -5.705 4.043 4.917 1.00 93.00 85 LYS A O 1
ATOM 673 N N . ARG A 1 86 ? -7.751 4.938 5.079 1.00 94.06 86 ARG A N 1
ATOM 674 C CA . ARG A 1 86 ? -8.203 4.457 3.762 1.00 94.06 86 ARG A CA 1
ATOM 675 C C . ARG A 1 86 ? -7.414 5.060 2.612 1.00 94.06 86 ARG A C 1
ATOM 677 O O . ARG A 1 86 ? -7.055 4.333 1.688 1.00 94.06 86 ARG A O 1
ATOM 684 N N . ASP A 1 87 ? -7.149 6.360 2.667 1.00 94.88 87 ASP A N 1
ATOM 685 C CA . ASP A 1 87 ? -6.375 7.049 1.638 1.00 94.88 87 ASP A CA 1
ATOM 686 C C . ASP A 1 87 ? -4.946 6.479 1.570 1.00 94.88 87 ASP A C 1
ATOM 688 O O . ASP A 1 87 ? -4.482 6.180 0.472 1.00 94.88 87 ASP A O 1
ATOM 692 N N . MET A 1 88 ? -4.312 6.175 2.713 1.00 95.31 88 MET A N 1
ATOM 693 C CA . MET A 1 88 ? -3.012 5.485 2.742 1.00 95.31 88 MET A CA 1
ATOM 694 C C . MET A 1 88 ? -3.052 4.109 2.065 1.00 95.31 88 MET A C 1
ATOM 696 O O . MET A 1 88 ? -2.157 3.802 1.283 1.00 95.31 88 MET A O 1
ATOM 700 N N . ILE A 1 89 ? -4.082 3.287 2.315 1.00 95.69 89 ILE A N 1
ATOM 701 C CA . ILE A 1 89 ? -4.232 1.979 1.641 1.00 95.69 89 ILE A CA 1
ATOM 702 C C . ILE A 1 89 ? -4.324 2.171 0.123 1.00 95.69 89 ILE A C 1
ATOM 704 O O . ILE A 1 89 ? -3.675 1.460 -0.642 1.00 95.69 89 ILE A O 1
ATOM 708 N N . ILE A 1 90 ? -5.151 3.115 -0.325 1.00 95.81 90 ILE A N 1
ATOM 709 C CA . ILE A 1 90 ? -5.409 3.334 -1.752 1.00 95.81 90 ILE A CA 1
ATOM 710 C C . ILE A 1 90 ? -4.159 3.857 -2.456 1.00 95.81 90 ILE A C 1
ATOM 712 O O . ILE A 1 90 ? -3.836 3.393 -3.550 1.00 95.81 90 ILE A O 1
ATOM 716 N N . ASP A 1 91 ? -3.458 4.805 -1.842 1.00 94.81 91 ASP A N 1
ATOM 717 C CA . ASP A 1 91 ? -2.207 5.322 -2.384 1.00 94.81 91 ASP A CA 1
ATOM 718 C C . ASP A 1 91 ? -1.143 4.227 -2.445 1.00 94.81 91 ASP A C 1
ATOM 720 O O . ASP A 1 91 ? -0.370 4.176 -3.397 1.00 94.81 91 ASP A O 1
ATOM 724 N N . GLU A 1 92 ? -1.165 3.276 -1.514 1.00 95.25 92 GLU A N 1
ATOM 725 C CA . GLU A 1 92 ? -0.234 2.159 -1.547 1.00 95.25 92 GLU A CA 1
ATOM 726 C C . GLU A 1 92 ? -0.533 1.137 -2.647 1.00 95.25 92 GLU A C 1
ATOM 728 O O . GLU A 1 92 ? 0.385 0.653 -3.313 1.00 95.25 92 GLU A O 1
ATOM 733 N N . ILE A 1 93 ? -1.812 0.894 -2.939 1.00 94.88 93 ILE A N 1
ATOM 734 C CA . ILE A 1 93 ? -2.219 0.117 -4.117 1.00 94.88 93 ILE A CA 1
ATOM 735 C C . ILE A 1 93 ? -1.736 0.805 -5.405 1.00 94.88 93 ILE A C 1
ATOM 737 O O . ILE A 1 93 ? -1.208 0.133 -6.294 1.00 94.88 93 ILE A O 1
ATOM 741 N N . ARG A 1 94 ? -1.836 2.139 -5.495 1.00 94.69 94 ARG A N 1
ATOM 742 C CA . ARG A 1 94 ? -1.314 2.907 -6.642 1.00 94.69 94 ARG A CA 1
ATOM 743 C C . ARG A 1 94 ? 0.202 2.813 -6.757 1.00 94.69 94 ARG A C 1
ATOM 745 O O . ARG A 1 94 ? 0.708 2.512 -7.833 1.00 94.69 94 ARG A O 1
ATOM 752 N N . ASN A 1 95 ? 0.921 2.997 -5.651 1.00 93.12 95 ASN A N 1
ATOM 753 C CA . ASN A 1 95 ? 2.380 2.883 -5.615 1.00 93.12 95 ASN A CA 1
ATOM 754 C C . ASN A 1 95 ? 2.844 1.505 -6.100 1.00 93.12 95 ASN A C 1
ATOM 756 O O . ASN A 1 95 ? 3.849 1.398 -6.807 1.00 93.12 95 ASN A O 1
ATOM 760 N N . LYS A 1 96 ? 2.103 0.443 -5.766 1.00 93.19 96 LYS A N 1
ATOM 761 C CA . LYS A 1 96 ? 2.389 -0.912 -6.239 1.00 93.19 96 LYS A CA 1
ATOM 762 C C . LYS A 1 96 ? 2.171 -1.066 -7.750 1.00 93.19 96 LYS A C 1
ATOM 764 O O . LYS A 1 96 ? 2.996 -1.686 -8.432 1.00 93.19 96 LYS A O 1
ATOM 769 N N . GLU A 1 97 ? 1.095 -0.502 -8.296 1.00 92.19 97 GLU A N 1
ATOM 770 C CA . GLU A 1 97 ? 0.860 -0.496 -9.746 1.00 92.19 97 GLU A CA 1
ATOM 771 C C . GLU A 1 97 ? 1.929 0.313 -10.498 1.00 92.19 97 GLU A C 1
ATOM 773 O O . GLU A 1 97 ? 2.455 -0.151 -11.514 1.00 92.19 97 GLU A O 1
ATOM 778 N N . ASP A 1 98 ? 2.313 1.474 -9.967 1.00 91.75 98 ASP A N 1
ATOM 779 C CA . ASP A 1 98 ? 3.398 2.299 -10.502 1.00 91.75 98 ASP A CA 1
ATOM 780 C C . ASP A 1 98 ? 4.736 1.555 -10.467 1.00 91.75 98 ASP A C 1
ATOM 782 O O . ASP A 1 98 ? 5.437 1.503 -11.479 1.00 91.75 98 ASP A O 1
ATOM 786 N N . SER A 1 99 ? 5.054 0.889 -9.355 1.00 91.94 99 SER A N 1
ATOM 787 C CA . SER A 1 99 ? 6.262 0.061 -9.225 1.00 91.94 99 SER A CA 1
ATOM 788 C C . SER A 1 99 ? 6.293 -1.058 -10.267 1.00 91.94 99 SER A C 1
ATOM 790 O O . SER A 1 99 ? 7.313 -1.280 -10.920 1.00 91.94 99 SER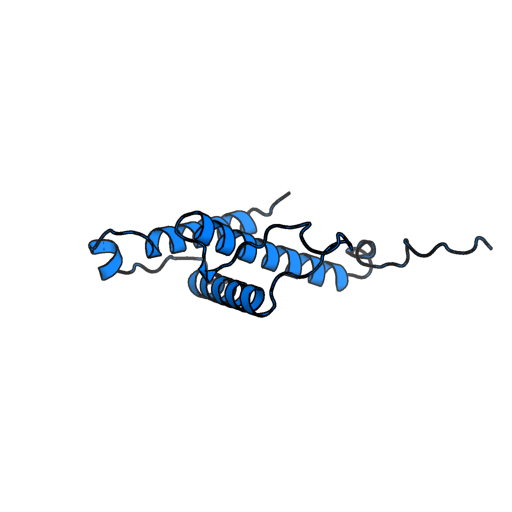 A O 1
ATOM 792 N N . THR A 1 100 ? 5.153 -1.712 -10.505 1.00 91.81 100 THR A N 1
ATOM 793 C CA . THR A 1 100 ? 5.017 -2.747 -11.543 1.00 91.81 100 THR A CA 1
ATOM 794 C C . THR A 1 100 ? 5.240 -2.166 -12.942 1.00 91.81 100 THR A C 1
ATOM 796 O O . THR A 1 100 ? 5.866 -2.796 -13.798 1.00 91.81 100 THR A O 1
ATOM 799 N N . ARG A 1 101 ? 4.756 -0.944 -13.194 1.00 90.44 101 ARG A N 1
ATOM 800 C CA . ARG A 1 101 ? 4.952 -0.245 -14.470 1.00 90.44 101 ARG A CA 1
ATOM 801 C C . ARG A 1 101 ? 6.419 0.104 -14.698 1.00 90.44 101 ARG A C 1
ATOM 803 O O . ARG A 1 101 ? 6.921 -0.133 -15.795 1.00 90.44 101 ARG A O 1
ATOM 810 N N . VAL A 1 102 ? 7.101 0.616 -13.675 1.00 90.81 102 VAL A N 1
ATOM 811 C CA . VAL A 1 102 ? 8.539 0.921 -13.723 1.00 90.81 102 VAL A CA 1
ATOM 812 C C . VAL A 1 102 ? 9.351 -0.355 -13.938 1.00 90.81 102 VAL A C 1
ATOM 814 O O . VAL A 1 102 ? 10.201 -0.387 -14.823 1.00 90.81 102 VAL A O 1
ATOM 817 N N . GLN A 1 103 ? 9.039 -1.435 -13.217 1.00 93.50 103 GLN A N 1
ATOM 818 C CA . GLN A 1 103 ? 9.687 -2.734 -13.409 1.00 93.50 103 GLN A CA 1
ATOM 819 C C . GLN A 1 103 ? 9.525 -3.237 -14.848 1.00 93.50 103 GLN A C 1
ATOM 821 O O . GLN A 1 103 ? 10.488 -3.697 -15.460 1.00 93.50 103 GLN A O 1
ATOM 826 N N . LYS A 1 104 ? 8.317 -3.132 -15.410 1.00 93.19 104 LYS A N 1
ATOM 827 C CA . LYS A 1 104 ? 8.063 -3.523 -16.797 1.00 93.19 104 LYS A CA 1
ATOM 828 C C . LYS A 1 104 ? 8.843 -2.655 -17.784 1.00 93.19 104 LYS A C 1
ATOM 830 O O . LYS A 1 104 ? 9.403 -3.196 -18.730 1.00 93.19 104 LYS A O 1
ATOM 835 N N . ALA A 1 105 ? 8.906 -1.344 -17.558 1.00 91.94 105 ALA A N 1
ATOM 836 C CA . ALA A 1 105 ? 9.694 -0.441 -18.390 1.00 91.94 105 ALA A CA 1
ATOM 837 C C . ALA A 1 105 ? 11.185 -0.812 -18.358 1.00 91.94 105 ALA A C 1
ATOM 839 O O . ALA A 1 105 ? 11.789 -0.951 -19.416 1.00 91.94 105 ALA A O 1
ATOM 840 N N . ALA A 1 106 ? 11.740 -1.102 -17.179 1.00 91.38 106 ALA A N 1
ATOM 841 C CA . ALA A 1 106 ? 13.132 -1.529 -17.030 1.00 91.38 106 ALA A CA 1
ATOM 842 C C . ALA A 1 106 ? 13.453 -2.842 -17.776 1.0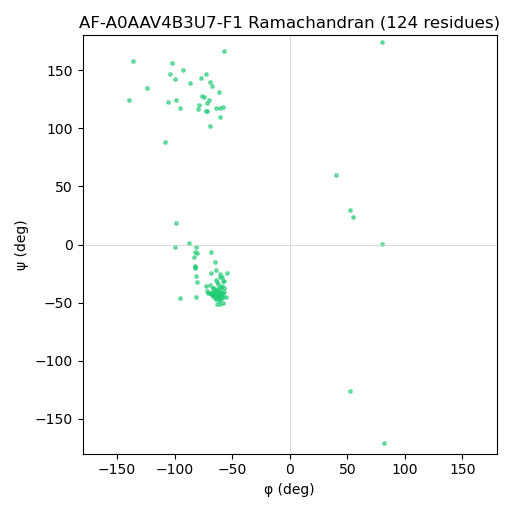0 91.38 106 ALA A C 1
ATOM 844 O O . ALA A 1 106 ? 14.580 -3.053 -18.214 1.00 91.38 106 ALA A O 1
ATOM 845 N N . GLN A 1 107 ? 12.464 -3.722 -17.965 1.00 92.50 107 GLN A N 1
ATOM 846 C CA . GLN A 1 107 ? 12.606 -4.959 -18.748 1.00 92.50 107 GLN A CA 1
ATOM 847 C C . GLN A 1 107 ? 12.493 -4.747 -20.268 1.00 92.50 107 GLN A C 1
ATOM 849 O O . GLN A 1 107 ? 12.709 -5.684 -21.036 1.00 92.50 107 GLN A O 1
ATOM 854 N N . GLN A 1 108 ? 12.132 -3.546 -20.727 1.00 93.25 108 GLN A N 1
ATOM 855 C CA . GLN A 1 108 ? 11.946 -3.220 -22.140 1.00 93.25 108 GLN A CA 1
ATOM 856 C C . GLN A 1 108 ? 13.085 -2.309 -22.624 1.00 93.25 108 GLN A C 1
ATOM 858 O O . GLN A 1 108 ? 12.926 -1.092 -22.632 1.00 93.25 108 GLN A O 1
ATOM 863 N N . PRO A 1 109 ? 14.217 -2.851 -23.107 1.00 84.81 109 PRO A N 1
ATOM 864 C CA . PRO A 1 109 ? 15.440 -2.072 -23.328 1.00 84.81 109 PRO A CA 1
ATOM 865 C C . PRO A 1 109 ? 15.321 -0.975 -24.395 1.00 84.81 109 PRO A C 1
ATOM 867 O O . PRO A 1 109 ? 16.112 -0.042 -24.387 1.00 84.81 109 PRO A O 1
ATOM 870 N N . GLN A 1 110 ? 14.360 -1.069 -25.320 1.00 87.19 110 GLN A N 1
ATOM 871 C CA . GLN A 1 110 ? 14.133 -0.042 -26.344 1.00 87.19 110 GLN A CA 1
ATOM 872 C C . GLN A 1 110 ? 13.049 0.969 -25.939 1.00 87.19 110 GLN A C 1
ATOM 874 O O . GLN A 1 110 ? 13.241 2.171 -26.078 1.00 87.19 110 GLN A O 1
ATOM 879 N N . GLN A 1 111 ? 11.906 0.503 -25.427 1.00 88.38 111 GLN A N 1
ATOM 880 C CA . GLN A 1 111 ? 10.768 1.367 -25.058 1.00 88.38 111 GLN A CA 1
ATOM 881 C C . GLN A 1 111 ? 10.948 2.014 -23.675 1.00 88.38 111 GLN A C 1
ATOM 883 O O . GLN A 1 111 ? 10.416 3.087 -23.403 1.00 88.38 111 GLN A O 1
ATOM 888 N N . GLY A 1 112 ? 11.710 1.359 -22.806 1.00 89.56 112 GLY A N 1
ATOM 889 C CA . GLY A 1 112 ? 12.047 1.787 -21.459 1.00 89.56 112 GLY A CA 1
ATOM 890 C C . GLY A 1 112 ? 13.412 2.447 -21.343 1.00 89.56 112 GLY A C 1
ATOM 891 O O . GLY A 1 112 ? 13.909 2.553 -20.238 1.00 89.56 112 GLY A O 1
ATOM 892 N N . GLN A 1 113 ? 14.036 2.924 -22.428 1.00 84.81 113 GLN A N 1
ATOM 893 C CA . GLN A 1 113 ? 15.359 3.575 -22.341 1.00 84.81 113 GLN A CA 1
ATOM 894 C C . GLN A 1 113 ? 15.414 4.743 -21.346 1.00 84.81 113 GLN A C 1
ATOM 896 O O . GLN A 1 113 ? 16.476 5.045 -20.814 1.00 84.81 113 GLN A O 1
ATOM 901 N N . TRP A 1 114 ? 14.273 5.369 -21.051 1.00 86.44 114 TRP A N 1
ATOM 902 C CA . TRP A 1 114 ? 14.148 6.411 -20.033 1.00 86.44 114 TRP A CA 1
ATOM 903 C C . TRP A 1 114 ? 14.419 5.923 -18.598 1.00 86.44 114 TRP A C 1
ATOM 905 O O . TRP A 1 114 ? 14.619 6.753 -17.718 1.00 86.44 114 TRP A O 1
ATOM 915 N N . THR A 1 115 ? 14.435 4.609 -18.343 1.00 87.69 115 THR A N 1
ATOM 916 C CA . THR A 1 115 ? 14.842 4.040 -17.048 1.00 87.69 115 THR A CA 1
ATOM 917 C C . THR A 1 115 ? 16.358 3.894 -16.911 1.00 87.69 115 THR A C 1
ATOM 919 O O . THR A 1 115 ? 16.836 3.599 -15.817 1.00 87.69 115 THR A O 1
ATOM 922 N N . ASN A 1 116 ? 17.118 4.070 -17.997 1.00 84.38 116 ASN A N 1
ATOM 923 C CA . ASN A 1 116 ? 18.572 3.938 -17.997 1.00 84.38 116 ASN A CA 1
ATOM 924 C C . ASN A 1 116 ? 19.247 5.290 -17.749 1.00 84.38 116 ASN A C 1
ATOM 926 O O . ASN A 1 116 ? 18.764 6.340 -18.166 1.00 84.38 116 ASN A O 1
ATOM 930 N N . TRP A 1 117 ? 20.427 5.248 -17.135 1.00 80.31 117 TRP A N 1
ATOM 931 C CA . TRP A 1 117 ? 21.228 6.439 -16.832 1.00 80.31 117 TRP A CA 1
ATOM 932 C C . TRP A 1 117 ? 22.168 6.857 -17.973 1.00 80.31 117 TRP A C 1
ATOM 934 O O . TRP A 1 117 ? 22.886 7.844 -17.839 1.00 80.31 117 TRP A O 1
ATOM 944 N N . ASP A 1 118 ? 22.159 6.150 -19.107 1.00 77.50 118 ASP A N 1
ATOM 945 C CA . ASP A 1 118 ? 23.089 6.375 -20.227 1.00 77.50 118 ASP A CA 1
ATOM 946 C C . ASP A 1 118 ? 23.017 7.792 -20.815 1.00 77.50 118 ASP A C 1
ATOM 948 O O . ASP A 1 118 ? 24.004 8.288 -21.353 1.00 77.50 118 ASP A O 1
ATOM 952 N N . THR A 1 119 ? 21.859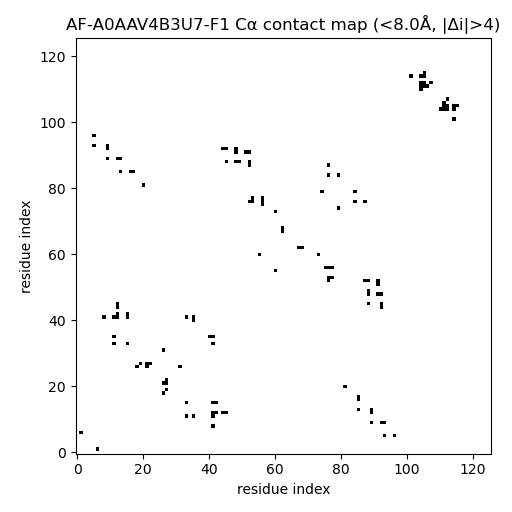 8.450 -20.721 1.00 68.44 119 THR A N 1
ATOM 953 C CA . THR A 1 119 ? 21.655 9.838 -21.167 1.00 68.44 119 THR A CA 1
ATOM 954 C C . THR A 1 119 ? 22.117 10.874 -20.141 1.00 68.44 119 THR A C 1
ATOM 956 O O . THR A 1 119 ? 22.365 12.018 -20.514 1.00 68.44 119 THR A O 1
ATOM 959 N N . ALA A 1 120 ? 22.251 10.494 -18.867 1.00 71.44 120 ALA A N 1
ATOM 960 C CA . ALA A 1 120 ? 22.768 11.356 -17.803 1.00 71.44 120 ALA A CA 1
ATOM 961 C C . ALA A 1 120 ? 24.306 11.398 -17.783 1.00 71.44 120 ALA A C 1
ATOM 963 O O . ALA A 1 120 ? 24.897 12.317 -17.218 1.00 71.44 120 ALA A O 1
ATOM 964 N N . ILE A 1 121 ? 24.962 10.421 -18.416 1.00 76.62 121 ILE A N 1
ATOM 965 C CA . ILE A 1 121 ? 26.414 10.393 -18.585 1.00 76.62 121 ILE A CA 1
ATOM 966 C C . ILE A 1 121 ? 26.779 11.320 -19.753 1.00 76.62 121 ILE A C 1
ATOM 968 O O . ILE A 1 121 ? 26.411 11.063 -20.900 1.00 76.62 121 ILE A O 1
ATOM 972 N N . GLN A 1 122 ? 27.532 12.392 -19.483 1.00 67.25 122 GLN A N 1
ATOM 973 C CA . GLN A 1 122 ? 28.137 13.201 -20.544 1.00 67.25 122 GLN A CA 1
ATOM 974 C C . GLN A 1 122 ? 29.080 12.322 -21.369 1.00 67.25 122 GLN A C 1
ATOM 976 O O . GLN A 1 122 ? 30.142 11.911 -20.901 1.00 67.25 122 GLN A O 1
ATOM 981 N N . ARG A 1 123 ? 28.696 12.028 -22.612 1.00 69.38 123 A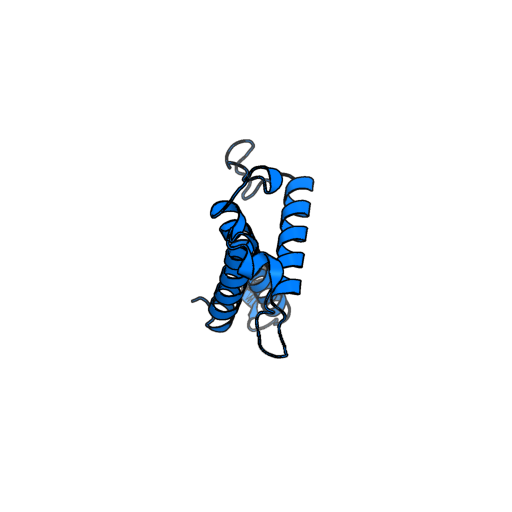RG A N 1
ATOM 982 C CA . ARG A 1 123 ? 29.588 11.367 -23.565 1.00 69.38 123 ARG A CA 1
ATOM 983 C C . ARG A 1 123 ? 30.609 12.389 -24.046 1.00 69.38 123 ARG A C 1
ATOM 985 O O . ARG A 1 123 ? 30.229 13.464 -24.508 1.00 69.38 123 ARG A O 1
ATOM 992 N N . SER A 1 124 ? 31.894 12.058 -23.937 1.00 66.06 124 SER A N 1
ATOM 993 C CA . SER A 1 124 ? 32.948 12.842 -24.575 1.00 66.06 124 SER A CA 1
ATOM 994 C C . SER A 1 124 ? 32.673 12.874 -26.076 1.00 66.06 124 SER A C 1
ATOM 996 O O . SER A 1 124 ? 32.633 11.820 -26.715 1.00 66.06 124 SER A O 1
ATOM 998 N N . LEU A 1 125 ? 32.448 14.065 -26.626 1.00 68.75 125 LEU A N 1
ATOM 999 C CA . LEU A 1 125 ? 32.389 14.254 -28.071 1.00 68.75 125 LEU A CA 1
ATOM 1000 C C . LEU A 1 125 ? 33.753 13.830 -28.633 1.00 68.75 125 LEU A C 1
ATOM 1002 O O . LEU A 1 125 ? 34.777 14.376 -28.225 1.00 68.75 125 LEU A O 1
ATOM 1006 N N . THR A 1 126 ? 33.749 12.800 -29.476 1.00 55.44 126 THR A N 1
ATOM 1007 C CA . THR A 1 126 ? 34.909 12.362 -30.267 1.00 55.44 126 THR A CA 1
ATOM 1008 C C . THR A 1 126 ? 34.740 12.857 -31.688 1.00 55.44 126 THR A C 1
ATOM 1010 O O . THR A 1 126 ? 33.574 12.895 -32.146 1.00 55.44 126 THR A O 1
#

Radius of gyration: 19.33 Å; Cα contacts (8 Å, |Δi|>4): 68; chains: 1; bounding box: 61×32×44 Å